Protein AF-0000000084350295 (afdb_homodimer)

Solvent-accessible surface area (backbone atoms only — not comparable to full-atom values): 7300 Å² total; per-residue (Å²): 134,73,82,87,55,66,46,69,49,84,90,58,50,71,69,54,22,51,52,44,55,33,50,71,47,66,93,43,23,60,60,43,45,35,49,48,52,11,51,48,52,35,51,36,33,76,68,66,76,39,50,68,68,57,50,48,52,50,50,52,61,44,68,99,127,80,74,85,55,58,48,70,50,82,88,57,53,63,29,56,23,44,32,44,56,28,50,70,48,65,94,43,22,64,59,32,43,52,48,45,50,53,52,51,54,50,51,35,34,76,69,65,78,37,50,68,68,57,51,54,55,52,51,55,62,68,77,96

Secondary structure (DSSP, 8-state):
-----GGG-TT--HHHHHHHHHHSSGGGHHHHHHHHHHHHHHHHHHTTSS-HHHHHHHHHHHH-/---S-GGG-TT--HHHHHHHHHHSSGGGHHHHHHHHHHHHHHHHHHTTSS-HHHHHHHHHHHH-

Structure (mmCIF, N/CA/C/O backbone):
data_AF-0000000084350295-model_v1
#
loop_
_entity.id
_entity.type
_entity.pdbx_description
1 polymer 'Uncharacterized protein'
#
loop_
_atom_site.group_PDB
_atom_site.id
_atom_site.type_symbol
_atom_site.label_atom_id
_atom_site.label_alt_id
_atom_site.label_comp_id
_atom_site.label_asym_id
_atom_site.label_entity_id
_atom_site.label_seq_id
_atom_site.pdbx_PDB_ins_code
_atom_site.Cartn_x
_atom_site.Cartn_y
_atom_site.Cartn_z
_atom_site.occupancy
_atom_site.B_iso_or_equiv
_atom_site.auth_seq_id
_atom_site.auth_comp_id
_atom_site.auth_asym_id
_atom_site.auth_atom_id
_atom_site.pdbx_PDB_model_num
ATOM 1 N N . MET A 1 1 ? -5.121 11.477 23.188 1 38.75 1 MET A N 1
ATOM 2 C CA . MET A 1 1 ? -6.371 10.914 23.703 1 38.75 1 MET A CA 1
ATOM 3 C C . MET A 1 1 ? -6.844 9.758 22.828 1 38.75 1 MET A C 1
ATOM 5 O O . MET A 1 1 ? -7.285 9.969 21.688 1 38.75 1 MET A O 1
ATOM 9 N N . PRO A 1 2 ? -6.305 8.594 22.562 1 44.16 2 PRO A N 1
ATOM 10 C CA . PRO A 1 2 ? -6.105 7.645 21.469 1 44.16 2 PRO A CA 1
ATOM 11 C C . PRO A 1 2 ? -7.398 6.953 21.031 1 44.16 2 PRO A C 1
ATOM 13 O O . PRO A 1 2 ? -8.141 6.445 21.891 1 44.16 2 PRO A O 1
ATOM 16 N N . THR A 1 3 ? -8.383 7.438 20.266 1 52.06 3 THR A N 1
ATOM 17 C CA . THR A 1 3 ? -9.594 6.66 20 1 52.06 3 THR A CA 1
ATOM 18 C C . THR A 1 3 ? -9.242 5.195 19.75 1 52.06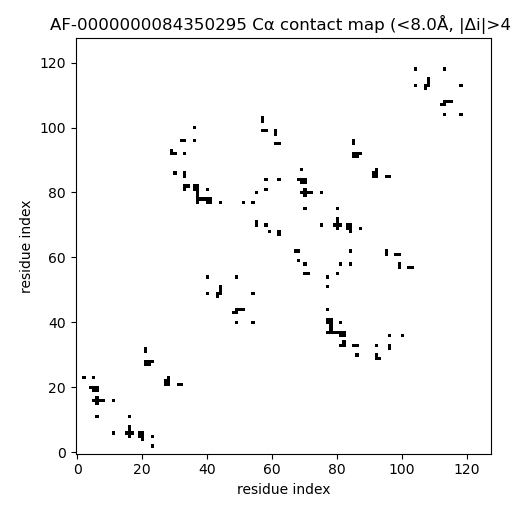 3 THR A C 1
ATOM 20 O O . THR A 1 3 ? -8.398 4.883 18.906 1 52.06 3 THR A O 1
ATOM 23 N N . GLN A 1 4 ? -9.008 4.176 20.781 1 62.28 4 GLN A N 1
ATOM 24 C CA . GLN A 1 4 ? -8.023 3.102 20.859 1 62.28 4 GLN A CA 1
ATOM 25 C C . GLN A 1 4 ? -8.375 1.964 19.906 1 62.28 4 GLN A C 1
ATOM 27 O O . GLN A 1 4 ? -8.023 0.808 20.156 1 62.28 4 GLN A O 1
ATOM 32 N N . ASN A 1 5 ? -8.961 1.823 18.891 1 81.94 5 ASN A N 1
ATOM 33 C CA . ASN A 1 5 ? -9.141 0.744 17.922 1 81.94 5 ASN A CA 1
ATOM 34 C C . ASN A 1 5 ? -10.484 0.855 17.203 1 81.94 5 ASN A C 1
ATOM 36 O O . ASN A 1 5 ? -11.328 -0.036 17.312 1 81.94 5 ASN A O 1
ATOM 40 N N . PRO A 1 6 ? -10.773 2.111 16.406 1 83.38 6 PRO A N 1
ATOM 41 C CA . PRO A 1 6 ? -12.039 2.281 15.703 1 83.38 6 PRO A CA 1
ATOM 42 C C . PRO A 1 6 ? -12.359 1.115 14.766 1 83.38 6 PRO A C 1
ATO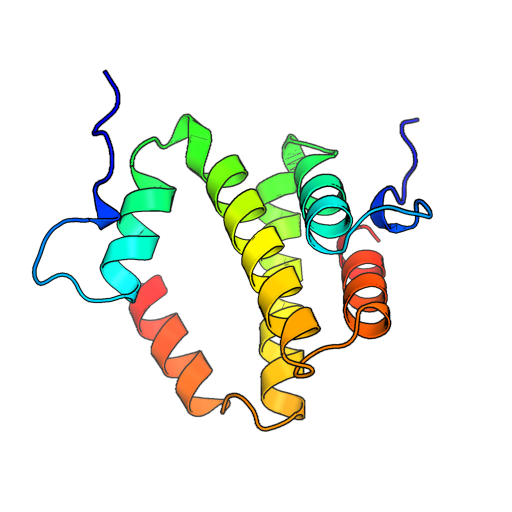M 44 O O . PRO A 1 6 ? -13.523 0.847 14.477 1 83.38 6 PRO A O 1
ATOM 47 N N . HIS A 1 7 ? -11.375 0.482 14.367 1 88.38 7 HIS A N 1
ATOM 48 C CA . HIS A 1 7 ? -11.539 -0.601 13.406 1 88.38 7 HIS A CA 1
ATOM 49 C C . HIS A 1 7 ? -12.125 -1.844 14.07 1 88.38 7 HIS A C 1
ATOM 51 O O . HIS A 1 7 ? -12.547 -2.777 13.383 1 88.38 7 HIS A O 1
ATOM 57 N N . ARG A 1 8 ? -12.242 -1.775 15.344 1 90.38 8 ARG A N 1
ATOM 58 C CA . ARG A 1 8 ? -12.766 -2.953 16.016 1 90.38 8 ARG A CA 1
ATOM 59 C C . ARG A 1 8 ? -14.258 -2.795 16.312 1 90.38 8 ARG A C 1
ATOM 61 O O . ARG A 1 8 ? -14.875 -3.678 16.922 1 90.38 8 ARG A O 1
ATOM 68 N N . THR A 1 9 ? -14.812 -1.708 15.836 1 84.94 9 THR A N 1
ATOM 69 C CA . THR A 1 9 ? -16.25 -1.516 16.016 1 84.94 9 THR A CA 1
ATOM 70 C C . THR A 1 9 ? -17.031 -2.582 15.266 1 84.94 9 THR A C 1
ATOM 72 O O . THR A 1 9 ? -16.8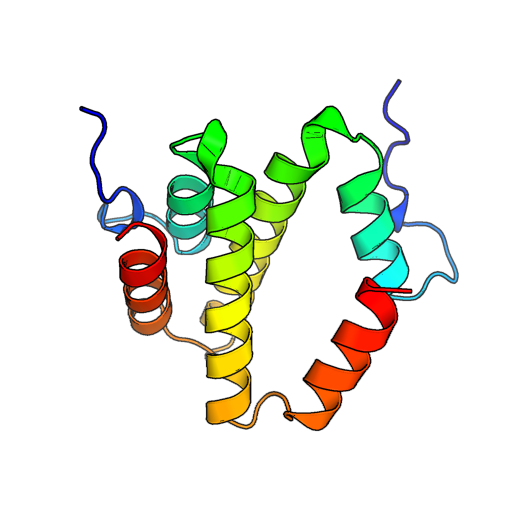28 -2.787 14.07 1 84.94 9 THR A O 1
ATOM 75 N N . ALA A 1 10 ? -17.984 -3.184 15.992 1 89.12 10 ALA A N 1
ATOM 76 C CA . ALA A 1 10 ? -18.812 -4.246 15.422 1 89.12 10 ALA A CA 1
ATOM 77 C C . ALA A 1 10 ? -19.719 -3.703 14.328 1 89.12 10 ALA A C 1
ATOM 79 O O . ALA A 1 10 ? -20.234 -2.594 14.438 1 89.12 10 ALA A O 1
ATOM 80 N N . GLY A 1 11 ? -19.891 -4.535 13.195 1 90.44 11 GLY A N 1
ATOM 81 C CA . GLY A 1 11 ? -20.844 -4.176 12.156 1 90.44 11 GLY A CA 1
ATOM 82 C C . GLY A 1 11 ? -20.219 -3.418 11.008 1 90.44 11 GLY A C 1
ATOM 83 O O . GLY A 1 11 ? -20.828 -3.268 9.945 1 90.44 11 GLY A O 1
ATOM 84 N N . LEU A 1 12 ? -19.078 -2.869 11.273 1 90.31 12 LEU A N 1
ATOM 85 C CA . LEU A 1 12 ? -18.406 -2.178 10.172 1 90.31 12 LEU A CA 1
ATOM 86 C C . LEU A 1 12 ? -17.891 -3.17 9.141 1 90.31 12 LEU A C 1
ATOM 88 O O . LEU A 1 12 ? -17.391 -4.242 9.5 1 90.31 12 LEU A O 1
ATOM 92 N N . CYS A 1 13 ? -18.031 -2.633 7.973 1 91.19 13 CYS A N 1
ATOM 93 C CA . CYS A 1 13 ? -17.438 -3.449 6.926 1 91.19 13 CYS A CA 1
ATOM 94 C C . CYS A 1 13 ? -15.922 -3.232 6.867 1 91.19 13 CYS A C 1
ATOM 96 O O . CYS A 1 13 ? -15.398 -2.328 7.52 1 91.19 13 CYS A O 1
ATOM 98 N N . THR A 1 14 ? -15.211 -4.094 6.121 1 92.69 14 THR A N 1
ATOM 99 C CA . THR A 1 14 ? -13.75 -4.07 6.066 1 92.69 14 THR A CA 1
ATOM 100 C C . THR A 1 14 ? -13.25 -2.715 5.578 1 92.69 14 THR A C 1
ATOM 102 O O . THR A 1 14 ? -12.352 -2.125 6.18 1 92.69 14 THR A O 1
ATOM 105 N N . SER A 1 15 ? -13.844 -2.225 4.574 1 92.75 15 SER A N 1
ATOM 106 C CA . SER A 1 15 ? -13.422 -0.935 4.043 1 92.75 15 SER A CA 1
ATOM 107 C C . SER A 1 15 ? -13.57 0.172 5.078 1 92.75 15 SER A C 1
ATOM 109 O O . SER A 1 15 ? -12.68 1.012 5.234 1 92.75 15 SER A O 1
ATOM 111 N N . SER A 1 16 ? -14.656 0.166 5.785 1 92.44 16 SER A N 1
ATOM 112 C CA . SER A 1 16 ? -14.891 1.165 6.824 1 92.44 16 SER A CA 1
ATOM 113 C C . SER A 1 16 ? -13.883 1.036 7.957 1 92.44 16 SER A C 1
ATOM 115 O O . SER A 1 16 ? -13.406 2.041 8.492 1 92.44 16 SER A O 1
ATOM 117 N N . LYS A 1 17 ? -13.578 -0.173 8.391 1 94 17 LYS A N 1
ATOM 118 C CA . LYS A 1 17 ? -12.586 -0.415 9.43 1 94 17 LYS A CA 1
ATOM 119 C C . LYS A 1 17 ? -11.227 0.15 9.031 1 94 17 LYS A C 1
ATOM 121 O O . LYS A 1 17 ? -10.586 0.852 9.82 1 94 17 LYS A O 1
ATOM 126 N N . VAL A 1 18 ? -10.789 -0.073 7.84 1 95.38 18 VAL A N 1
ATOM 127 C CA . VAL A 1 18 ? -9.508 0.404 7.344 1 95.38 18 VAL A CA 1
ATOM 128 C C . VAL A 1 18 ? -9.508 1.93 7.277 1 95.38 18 VAL A C 1
ATOM 130 O O . VAL A 1 18 ? -8.609 2.584 7.809 1 95.38 18 VAL A O 1
ATOM 133 N N . TYR A 1 19 ? -10.562 2.463 6.699 1 94.25 19 TYR A N 1
ATOM 134 C CA . TYR A 1 19 ? -10.68 3.908 6.539 1 94.25 19 TYR A CA 1
ATOM 135 C C . TYR A 1 19 ? -10.594 4.613 7.887 1 94.25 19 TYR A C 1
ATOM 137 O O . TYR A 1 19 ? -9.836 5.578 8.039 1 94.25 19 TYR A O 1
ATOM 145 N N . SER A 1 20 ? -11.328 4.137 8.781 1 93.75 20 SER A N 1
ATOM 146 C CA . SER A 1 20 ? -11.367 4.746 10.109 1 93.75 20 SER A CA 1
ATOM 147 C C . SER A 1 20 ? -10.008 4.676 10.789 1 93.75 20 SER A C 1
ATOM 149 O O . SER A 1 20 ? -9.562 5.652 11.398 1 93.75 20 SER A O 1
ATOM 151 N N . ALA A 1 21 ? -9.383 3.541 10.805 1 94.69 21 ALA A N 1
ATOM 152 C CA . ALA A 1 21 ? -8.07 3.371 11.422 1 94.69 21 ALA A CA 1
ATOM 153 C C . ALA A 1 21 ? -7.051 4.324 10.812 1 94.69 21 ALA A C 1
ATOM 155 O O . ALA A 1 21 ? -6.246 4.926 11.523 1 94.69 21 ALA A O 1
ATOM 156 N N . LEU A 1 22 ? -7.055 4.496 9.516 1 95.12 22 LEU A N 1
ATOM 157 C CA . LEU A 1 22 ? -6.047 5.281 8.812 1 95.12 22 LEU A CA 1
ATOM 158 C C . LEU A 1 22 ? -6.277 6.773 9.023 1 95.12 22 LEU A C 1
ATOM 160 O O . LEU A 1 22 ? -5.32 7.551 9.094 1 95.12 22 LEU A O 1
ATOM 164 N N . THR A 1 23 ? -7.527 7.156 9.227 1 93.81 23 THR A N 1
ATOM 165 C CA . THR A 1 23 ? -7.824 8.586 9.18 1 93.81 23 THR A CA 1
ATOM 166 C C . THR A 1 23 ? -8.133 9.125 10.57 1 93.81 23 THR A C 1
ATOM 168 O O . THR A 1 23 ? -8.32 10.328 10.75 1 93.81 23 THR A O 1
ATOM 171 N N . GLU A 1 24 ? -8.219 8.258 11.555 1 90.75 24 GLU A N 1
ATOM 172 C CA . GLU A 1 24 ? -8.609 8.641 12.906 1 90.75 24 GLU A CA 1
ATOM 173 C C . GLU A 1 24 ? -7.793 9.844 13.391 1 90.75 24 GLU A C 1
ATOM 175 O O . GLU A 1 24 ? -8.336 10.766 14 1 90.75 24 GLU A O 1
ATOM 180 N N . LEU A 1 25 ? -6.508 9.852 13.242 1 88.5 25 LEU A N 1
ATOM 181 C CA . LEU A 1 25 ? -5.598 10.945 13.562 1 88.5 25 LEU A CA 1
ATOM 182 C C . LEU A 1 25 ? -4.934 11.492 12.297 1 88.5 25 LEU A C 1
ATOM 184 O O . LEU A 1 25 ? -3.986 10.891 11.781 1 88.5 25 LEU A O 1
ATOM 188 N N . LYS A 1 26 ? -5.395 12.625 11.945 1 89 26 LYS A N 1
ATOM 189 C CA . LYS A 1 26 ? -5.047 13.172 10.641 1 89 26 LYS A CA 1
ATOM 190 C C . LYS A 1 26 ? -3.539 13.359 10.508 1 89 26 LYS A C 1
ATOM 192 O O . LYS A 1 26 ? -2.977 13.164 9.43 1 89 26 LYS A O 1
ATOM 197 N N . HIS A 1 27 ? -3.008 13.789 11.594 1 90.06 27 HIS A N 1
ATOM 198 C CA . HIS A 1 27 ? -1.574 14.055 11.523 1 90.06 27 HIS A CA 1
ATOM 199 C C . HIS A 1 27 ? -0.786 12.758 11.344 1 90.06 27 HIS A C 1
ATOM 201 O O . HIS A 1 27 ? 0.394 12.797 10.984 1 90.06 27 HIS A O 1
ATOM 207 N N . LEU A 1 28 ? -1.403 11.531 11.523 1 92.19 28 LEU A N 1
ATOM 208 C CA . LEU A 1 28 ? -0.737 10.242 11.391 1 92.19 28 LEU A CA 1
ATOM 209 C C . LEU A 1 28 ? -1.21 9.508 10.141 1 92.19 28 LEU A C 1
ATOM 211 O O . LEU A 1 28 ? -0.766 8.391 9.875 1 92.19 28 LEU A O 1
ATOM 215 N N . GLU A 1 29 ? -2.021 10.055 9.344 1 94.19 29 GLU A N 1
ATOM 216 C CA . GLU A 1 29 ? -2.66 9.383 8.211 1 94.19 29 GLU A CA 1
ATOM 217 C C . GLU A 1 29 ? -1.623 8.867 7.219 1 94.19 29 GLU A C 1
ATOM 219 O O . GLU A 1 29 ? -1.717 7.727 6.75 1 94.19 29 GLU A O 1
ATOM 224 N N . GLY A 1 30 ? -0.629 9.719 6.918 1 94.75 30 GLY A N 1
ATOM 225 C CA . GLY A 1 30 ? 0.423 9.297 6.008 1 94.75 30 GLY A CA 1
ATOM 226 C C . GLY A 1 30 ? 1.207 8.102 6.516 1 94.75 30 GLY A C 1
ATOM 227 O O . GLY A 1 30 ? 1.376 7.109 5.797 1 94.75 30 GLY A O 1
ATOM 228 N N . HIS A 1 31 ? 1.582 8.305 7.723 1 94.06 31 HIS A N 1
ATOM 229 C CA . HIS A 1 31 ? 2.334 7.227 8.359 1 94.06 31 HIS A CA 1
ATOM 230 C C . HIS A 1 31 ? 1.503 5.953 8.453 1 94.06 31 HIS A C 1
ATOM 232 O O . HIS A 1 31 ? 1.993 4.863 8.141 1 94.06 31 HIS A O 1
ATOM 238 N N . ARG A 1 32 ? 0.331 6.035 8.883 1 95.69 32 ARG A N 1
ATOM 239 C CA . ARG A 1 32 ? -0.549 4.879 9.039 1 95.69 32 ARG A CA 1
ATOM 240 C C . ARG A 1 32 ? -0.825 4.215 7.695 1 95.69 32 ARG A C 1
ATOM 242 O O . ARG A 1 32 ? -0.88 2.986 7.602 1 95.69 32 ARG A O 1
ATOM 249 N N . SER A 1 33 ? -1.007 4.992 6.633 1 97.31 33 SER A N 1
ATOM 250 C CA . SER A 1 33 ? -1.216 4.445 5.297 1 97.31 33 SER A CA 1
ATOM 251 C C . SER A 1 33 ? 0.021 3.701 4.805 1 97.31 33 SER A C 1
ATOM 253 O O . SER A 1 33 ? -0.083 2.586 4.293 1 97.31 33 SER A O 1
ATOM 255 N N . ALA A 1 34 ? 1.145 4.262 5.055 1 97.94 34 ALA A N 1
ATOM 256 C CA . ALA A 1 34 ? 2.383 3.607 4.641 1 97.94 34 ALA A CA 1
ATOM 257 C C . ALA A 1 34 ? 2.574 2.279 5.367 1 97.94 34 ALA A C 1
ATOM 259 O O . ALA A 1 34 ? 2.932 1.273 4.75 1 97.94 34 ALA A O 1
ATOM 260 N N . LYS A 1 35 ? 2.336 2.314 6.684 1 97.56 35 LYS A N 1
ATOM 261 C CA . LYS A 1 35 ? 2.482 1.088 7.461 1 97.56 35 LYS A CA 1
ATOM 262 C C . LYS A 1 35 ? 1.494 0.022 6.992 1 97.56 35 LYS A C 1
ATOM 264 O O . LYS A 1 35 ? 1.849 -1.152 6.879 1 97.56 35 LYS A O 1
ATOM 269 N N . PHE A 1 36 ? 0.275 0.4 6.688 1 98.5 36 PHE A N 1
ATOM 270 C CA . PHE A 1 36 ? -0.728 -0.549 6.223 1 98.5 36 PHE A CA 1
ATOM 271 C C . PHE A 1 36 ? -0.329 -1.139 4.875 1 98.5 36 PHE A C 1
ATOM 273 O O . PHE A 1 36 ? -0.414 -2.352 4.672 1 98.5 36 PHE A O 1
ATOM 280 N N . LEU A 1 37 ? 0.105 -0.294 3.984 1 98.62 37 LEU A N 1
ATOM 281 C CA . LEU A 1 37 ? 0.526 -0.763 2.668 1 98.62 37 LEU A CA 1
ATOM 282 C C . LEU A 1 37 ? 1.701 -1.728 2.785 1 98.62 37 LEU A C 1
ATOM 284 O O . LEU A 1 37 ? 1.771 -2.719 2.055 1 98.62 37 LEU A O 1
ATOM 288 N N . ALA A 1 38 ? 2.602 -1.46 3.67 1 98.69 38 ALA A N 1
ATOM 289 C CA . ALA A 1 38 ? 3.752 -2.334 3.891 1 98.69 38 ALA A CA 1
ATOM 290 C C . ALA A 1 38 ? 3.309 -3.711 4.375 1 98.69 38 ALA A C 1
ATOM 292 O O . ALA A 1 38 ? 3.77 -4.734 3.865 1 98.69 38 ALA A O 1
ATOM 293 N N . LEU A 1 39 ? 2.477 -3.748 5.32 1 98.62 39 LEU A N 1
ATOM 294 C CA . LEU A 1 39 ? 1.965 -5 5.871 1 98.62 39 LEU A CA 1
ATOM 295 C C . LEU A 1 39 ? 1.137 -5.75 4.832 1 98.62 39 LEU A C 1
ATOM 297 O O . LEU A 1 39 ? 1.19 -6.98 4.762 1 98.62 39 LEU A O 1
ATOM 301 N N . LEU A 1 40 ? 0.361 -5.012 3.99 1 98.44 40 LEU A N 1
ATOM 302 C CA . LEU A 1 40 ? -0.401 -5.641 2.916 1 98.44 40 LEU A CA 1
ATOM 303 C C . LEU A 1 40 ? 0.529 -6.301 1.902 1 98.44 40 LEU A C 1
ATOM 305 O O . LEU A 1 40 ? 0.32 -7.453 1.521 1 98.44 40 LEU A O 1
ATOM 309 N N . ALA A 1 41 ? 1.541 -5.617 1.51 1 98.75 41 ALA A N 1
ATOM 310 C CA . ALA A 1 41 ? 2.498 -6.188 0.565 1 98.75 41 ALA A CA 1
ATOM 311 C C . ALA A 1 41 ? 3.143 -7.449 1.134 1 98.75 41 ALA A C 1
ATOM 313 O O . ALA A 1 41 ? 3.242 -8.469 0.446 1 98.75 41 ALA A O 1
ATOM 314 N N . GLU A 1 42 ? 3.594 -7.414 2.395 1 98.69 42 GLU A N 1
ATOM 315 C CA . GLU A 1 42 ? 4.18 -8.594 3.031 1 98.69 42 GLU A CA 1
ATOM 316 C C . GLU A 1 42 ? 3.199 -9.758 3.029 1 98.69 42 GLU A C 1
ATOM 318 O O . GLU A 1 42 ? 3.592 -10.906 2.785 1 98.69 42 GLU A O 1
ATOM 323 N N . SER A 1 43 ? 1.971 -9.445 3.336 1 98.69 43 SER A N 1
ATOM 324 C CA . SER A 1 43 ? 0.957 -10.5 3.352 1 98.69 43 SER A CA 1
ATOM 325 C C . SER A 1 43 ? 0.805 -11.141 1.977 1 98.69 43 SER A C 1
ATOM 327 O O . SER A 1 43 ? 0.684 -12.359 1.866 1 98.69 43 SER A O 1
ATOM 329 N N . LEU A 1 44 ? 0.748 -10.398 0.935 1 98.44 44 LEU A N 1
ATOM 330 C CA . LEU A 1 44 ? 0.592 -10.914 -0.421 1 98.44 44 LEU A CA 1
ATOM 331 C C . LEU A 1 44 ? 1.807 -11.734 -0.833 1 98.44 44 LEU A C 1
ATOM 333 O O . LEU A 1 44 ? 1.666 -12.766 -1.498 1 98.44 44 LEU A O 1
ATOM 337 N N . VAL A 1 45 ? 2.957 -11.352 -0.39 1 98.56 45 VAL A N 1
ATOM 338 C CA . VAL A 1 45 ? 4.168 -12.117 -0.675 1 98.56 45 VAL A CA 1
ATOM 339 C C . VAL A 1 45 ? 4.117 -13.461 0.05 1 98.56 45 VAL A C 1
ATOM 341 O O . VAL A 1 45 ? 4.406 -14.5 -0.542 1 98.56 45 VAL A O 1
ATOM 344 N N . ARG A 1 46 ? 3.754 -13.43 1.263 1 98.31 46 ARG A N 1
ATOM 345 C CA . ARG A 1 46 ? 3.67 -14.648 2.059 1 98.31 46 ARG A CA 1
ATOM 346 C C . ARG A 1 46 ? 2.684 -15.641 1.448 1 98.31 46 ARG A C 1
ATOM 348 O O . ARG A 1 46 ? 2.898 -16.859 1.5 1 98.31 46 ARG A O 1
ATOM 355 N N . LYS A 1 47 ? 1.722 -15.133 0.809 1 98.06 47 LYS A N 1
ATOM 356 C CA . LYS A 1 47 ? 0.682 -15.977 0.231 1 98.06 47 LYS A CA 1
ATOM 357 C C . LYS A 1 47 ? 1.059 -16.422 -1.178 1 98.06 47 LYS A C 1
ATOM 359 O O . LYS A 1 47 ? 0.308 -17.172 -1.821 1 98.06 47 LYS A O 1
ATOM 364 N N . GLY A 1 48 ? 2.125 -15.945 -1.646 1 98 48 GLY A N 1
ATOM 365 C CA . GLY A 1 48 ? 2.598 -16.359 -2.961 1 98 48 GLY A CA 1
ATOM 366 C C . GLY A 1 48 ? 1.898 -15.633 -4.098 1 98 48 GLY A C 1
ATOM 367 O O . GLY A 1 48 ? 2.023 -16.016 -5.258 1 98 48 GLY A O 1
ATOM 368 N N . LEU A 1 49 ? 1.148 -14.602 -3.793 1 98.19 49 LEU A N 1
ATOM 369 C CA . LEU A 1 49 ? 0.39 -13.852 -4.789 1 98.19 49 LEU A CA 1
ATOM 370 C C . LEU A 1 49 ? 1.257 -12.781 -5.438 1 98.19 49 LEU A C 1
ATOM 372 O O . LEU A 1 49 ? 0.944 -12.297 -6.531 1 98.19 49 LEU A O 1
ATOM 376 N N . LEU A 1 50 ? 2.285 -12.328 -4.793 1 97.81 50 LEU A N 1
ATOM 377 C CA . LEU A 1 50 ? 3.332 -11.414 -5.227 1 97.81 50 LEU A CA 1
ATOM 378 C C . LEU A 1 50 ? 4.707 -11.914 -4.805 1 97.81 50 LEU A C 1
ATOM 380 O O . LEU A 1 50 ? 4.855 -12.508 -3.734 1 97.81 50 LEU A O 1
ATOM 384 N N . SER A 1 51 ? 5.68 -11.633 -5.602 1 97.44 51 SER A N 1
ATOM 385 C CA . SER A 1 51 ? 7.035 -11.977 -5.18 1 97.44 51 SER A CA 1
ATOM 386 C C . SER A 1 51 ? 7.754 -10.758 -4.602 1 97.44 51 SER A C 1
ATOM 388 O O . SER A 1 51 ? 7.387 -9.617 -4.895 1 97.44 51 SER A O 1
ATOM 390 N N . GLU A 1 52 ? 8.695 -11.055 -3.758 1 96.75 52 GLU A N 1
ATOM 391 C CA . GLU A 1 52 ? 9.508 -9.961 -3.238 1 96.75 52 GLU A CA 1
ATOM 392 C C . GLU A 1 52 ? 10.172 -9.18 -4.367 1 96.75 52 GLU A C 1
ATOM 394 O O . GLU A 1 52 ? 10.297 -7.953 -4.297 1 96.75 52 GLU A O 1
ATOM 399 N N . GLN A 1 53 ? 10.633 -9.93 -5.43 1 96.5 53 GLN A N 1
ATOM 400 C CA . GLN A 1 53 ? 11.273 -9.266 -6.566 1 96.5 5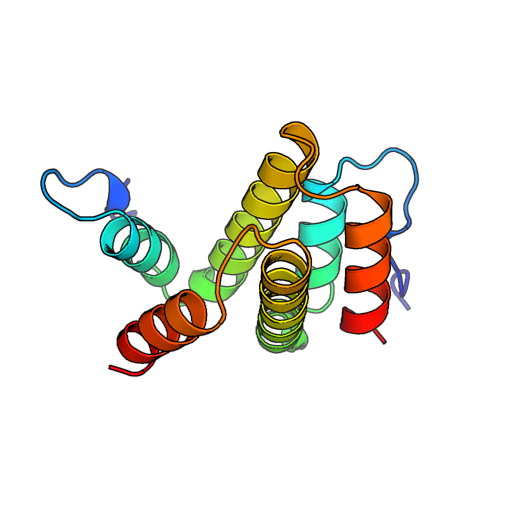3 GLN A CA 1
ATOM 401 C C . GLN A 1 53 ? 10.312 -8.297 -7.246 1 96.5 53 GLN A C 1
ATOM 403 O O . GLN A 1 53 ? 10.711 -7.199 -7.648 1 96.5 53 GLN A O 1
ATOM 408 N N . GLU A 1 54 ? 9.086 -8.656 -7.41 1 97.94 54 GLU A N 1
ATOM 409 C CA . GLU A 1 54 ? 8.078 -7.762 -7.973 1 97.94 54 GLU A CA 1
ATOM 410 C C . GLU A 1 54 ? 7.898 -6.516 -7.109 1 97.94 54 GLU A C 1
ATOM 412 O O . GLU A 1 54 ? 7.812 -5.402 -7.629 1 97.94 54 GLU A O 1
ATOM 417 N N . VAL A 1 55 ? 7.902 -6.68 -5.812 1 98.25 55 VAL A N 1
ATOM 418 C CA . VAL A 1 55 ? 7.758 -5.562 -4.887 1 98.25 55 VAL A CA 1
ATOM 419 C C . VAL A 1 55 ? 8.953 -4.617 -5.023 1 98.25 55 VAL A C 1
ATOM 421 O O . VAL A 1 55 ? 8.773 -3.402 -5.137 1 98.25 55 VAL A O 1
ATOM 424 N N . VAL A 1 56 ? 10.133 -5.141 -5.02 1 97.19 56 VAL A N 1
ATOM 425 C CA . VAL A 1 56 ? 11.344 -4.328 -5.125 1 97.19 56 VAL A CA 1
ATOM 426 C C . VAL A 1 56 ? 11.344 -3.576 -6.457 1 97.19 56 VAL A C 1
ATOM 428 O O . VAL A 1 56 ? 11.742 -2.41 -6.516 1 97.19 56 VAL A O 1
ATOM 431 N N . HIS A 1 57 ? 10.852 -4.227 -7.477 1 96.94 57 HIS A N 1
ATOM 432 C CA . HIS A 1 57 ? 10.758 -3.559 -8.766 1 96.94 57 HIS A CA 1
ATOM 433 C C . HIS A 1 57 ? 9.766 -2.398 -8.719 1 96.94 57 HIS A C 1
ATOM 435 O O . HIS A 1 57 ? 10.031 -1.329 -9.273 1 96.94 57 HIS A O 1
ATOM 441 N N . MET A 1 58 ? 8.648 -2.598 -8.086 1 97.94 58 MET A N 1
ATOM 442 C CA . MET A 1 58 ? 7.688 -1.515 -7.895 1 97.94 58 MET A CA 1
ATOM 443 C C . MET A 1 58 ? 8.312 -0.363 -7.113 1 97.94 58 MET A C 1
ATOM 445 O O . MET A 1 58 ? 8.164 0.801 -7.492 1 97.94 58 MET A O 1
ATOM 449 N N . LEU A 1 59 ? 9 -0.672 -6.07 1 97.56 59 LEU A N 1
ATOM 450 C CA . LEU A 1 59 ? 9.602 0.351 -5.223 1 97.56 59 LEU A CA 1
ATOM 451 C C . LEU A 1 59 ? 10.664 1.129 -5.992 1 97.56 59 LEU A C 1
ATOM 453 O O . LEU A 1 59 ? 10.836 2.332 -5.777 1 97.56 59 LEU A O 1
ATOM 457 N N . ASP A 1 60 ? 11.391 0.521 -6.875 1 96.62 60 ASP A N 1
ATOM 458 C CA . ASP A 1 60 ? 12.328 1.223 -7.746 1 96.62 60 ASP A CA 1
ATOM 459 C C . ASP A 1 60 ? 11.617 2.305 -8.562 1 96.62 60 ASP A C 1
ATOM 461 O O . ASP A 1 60 ? 12.164 3.387 -8.773 1 96.62 60 ASP A O 1
ATOM 465 N N . GLN A 1 61 ? 10.461 1.996 -9 1 96 61 GLN A N 1
ATOM 466 C CA . GLN A 1 61 ? 9.688 2.939 -9.797 1 96 61 GLN A CA 1
ATOM 467 C C . GLN A 1 61 ? 9.117 4.059 -8.938 1 96 61 GLN A C 1
ATOM 469 O O . GLN A 1 61 ? 8.977 5.195 -9.391 1 96 61 GLN A O 1
ATOM 474 N N . VAL A 1 62 ? 8.789 3.789 -7.742 1 96.12 62 VAL A N 1
ATOM 475 C CA . VAL A 1 62 ? 8.203 4.734 -6.797 1 96.12 62 VAL A CA 1
ATOM 476 C C . VAL A 1 62 ? 9.227 5.801 -6.43 1 96.12 62 VAL A C 1
ATOM 478 O O . VAL A 1 62 ? 8.906 6.992 -6.375 1 96.12 62 VAL A O 1
ATOM 481 N N . VAL A 1 63 ? 10.461 5.43 -6.141 1 92.88 63 VAL A N 1
ATOM 482 C CA . VAL A 1 63 ? 11.484 6.348 -5.652 1 92.88 63 VAL A CA 1
ATOM 483 C C . VAL A 1 63 ? 12.188 7.012 -6.832 1 92.88 63 VAL A C 1
ATOM 485 O O . VAL A 1 63 ? 12.93 7.98 -6.656 1 92.88 63 VAL A O 1
ATOM 488 N N . ASP A 1 64 ? 12.016 6.578 -8.047 1 82.44 64 ASP A N 1
ATOM 489 C CA . ASP A 1 64 ? 12.664 7.184 -9.203 1 82.44 64 ASP A CA 1
ATOM 490 C C . ASP A 1 64 ? 12.156 8.609 -9.438 1 82.44 64 ASP A C 1
ATOM 492 O O . ASP A 1 64 ? 10.984 8.906 -9.18 1 82.44 64 ASP A O 1
ATOM 496 N N . MET B 1 1 ? 23.719 12.172 0.84 1 37.97 1 MET B N 1
ATOM 497 C CA . MET B 1 1 ? 22.281 12.305 0.92 1 37.97 1 MET B CA 1
ATOM 498 C C . MET B 1 1 ? 21.625 10.977 1.294 1 37.97 1 MET B C 1
ATOM 500 O O . MET B 1 1 ? 22.141 9.914 0.965 1 37.97 1 MET B O 1
ATOM 504 N N . PRO B 1 2 ? 20.75 10.625 2.242 1 45.72 2 PRO B N 1
ATOM 505 C CA . PRO B 1 2 ? 20.312 9.32 2.732 1 45.72 2 PRO B CA 1
ATOM 506 C C . PRO B 1 2 ? 20 8.336 1.604 1 45.72 2 PRO B C 1
ATOM 508 O O . PRO B 1 2 ? 19.75 8.75 0.471 1 45.72 2 PRO B O 1
ATOM 511 N N . THR B 1 3 ? 20.297 7.023 1.664 1 55.19 3 THR B N 1
ATOM 512 C CA . THR B 1 3 ? 20.469 6.086 0.557 1 55.19 3 THR B CA 1
ATOM 513 C C . THR B 1 3 ? 19.203 6.027 -0.292 1 55.19 3 THR B C 1
ATOM 515 O O . THR B 1 3 ? 18.094 6.164 0.23 1 55.19 3 THR B O 1
ATOM 518 N N . GLN B 1 4 ? 19.219 6.605 -1.525 1 65.31 4 GLN B N 1
ATOM 519 C CA . GLN B 1 4 ? 18.203 6.754 -2.562 1 65.31 4 GLN B CA 1
ATOM 520 C C . GLN B 1 4 ? 17.438 5.449 -2.773 1 65.31 4 GLN B C 1
ATOM 522 O O . GLN B 1 4 ? 16.359 5.441 -3.387 1 65.31 4 GLN B O 1
ATOM 527 N N . ASN B 1 5 ? 17.891 4.418 -2.127 1 82.44 5 ASN B N 1
ATOM 528 C CA . ASN B 1 5 ? 17.156 3.182 -2.391 1 82.44 5 ASN B CA 1
ATOM 529 C C . ASN B 1 5 ? 17.125 2.281 -1.158 1 82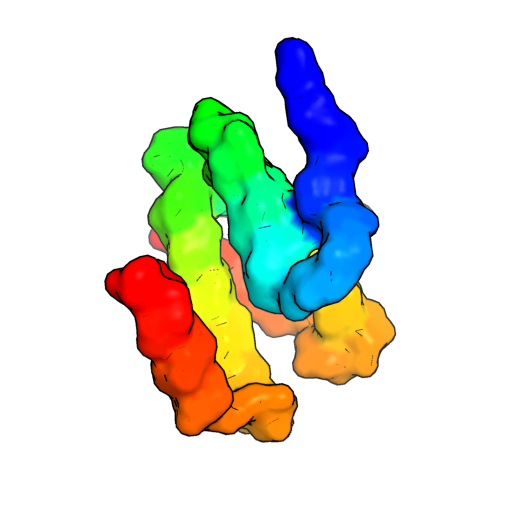.44 5 ASN B C 1
ATOM 531 O O . ASN B 1 5 ? 17.656 1.174 -1.175 1 82.44 5 ASN B O 1
ATOM 535 N N . PRO B 1 6 ? 16.484 2.693 -0.044 1 85.5 6 PRO B N 1
ATOM 536 C CA . PRO B 1 6 ? 16.453 1.901 1.188 1 85.5 6 PRO B CA 1
ATOM 537 C C . PRO B 1 6 ? 15.852 0.512 0.972 1 85.5 6 PRO B C 1
ATOM 539 O O . PRO B 1 6 ? 16.156 -0.417 1.726 1 85.5 6 PRO B O 1
ATOM 542 N N . HIS B 1 7 ? 15.023 0.322 0.073 1 89.94 7 HIS B N 1
ATOM 543 C CA . HIS B 1 7 ? 14.328 -0.935 -0.161 1 89.94 7 HIS B CA 1
ATOM 544 C C . HIS B 1 7 ? 15.258 -1.986 -0.748 1 89.94 7 HIS B C 1
ATOM 546 O O . HIS B 1 7 ? 14.922 -3.172 -0.792 1 89.94 7 HIS B O 1
ATOM 552 N N . ARG B 1 8 ? 16.406 -1.572 -1.084 1 89.06 8 ARG B N 1
ATOM 553 C CA . ARG B 1 8 ? 17.328 -2.547 -1.65 1 89.06 8 ARG B CA 1
ATOM 554 C C . ARG B 1 8 ? 18.281 -3.082 -0.584 1 89.06 8 ARG B C 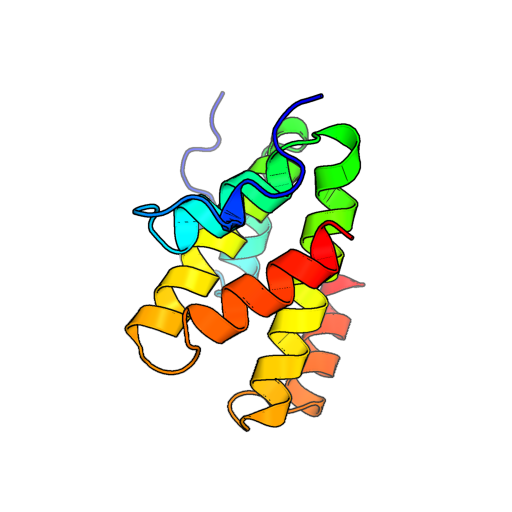1
ATOM 556 O O . ARG B 1 8 ? 19.141 -3.92 -0.874 1 89.06 8 ARG B O 1
ATOM 563 N N . THR B 1 9 ? 18.094 -2.617 0.62 1 86.31 9 THR B N 1
ATOM 564 C CA . THR B 1 9 ? 18.938 -3.113 1.699 1 86.31 9 THR B CA 1
ATOM 565 C C . THR B 1 9 ? 18.688 -4.602 1.935 1 86.31 9 THR B C 1
ATOM 567 O O . THR B 1 9 ? 17.547 -5.023 2.148 1 86.31 9 THR B O 1
ATOM 570 N N . ALA B 1 10 ? 19.812 -5.43 1.96 1 86.75 10 ALA B N 1
ATOM 571 C CA . ALA B 1 10 ? 19.734 -6.875 2.158 1 86.75 10 ALA B CA 1
ATOM 572 C C . ALA B 1 10 ? 19.266 -7.211 3.568 1 86.75 10 ALA B C 1
ATOM 574 O O . ALA B 1 10 ? 19.625 -6.531 4.531 1 86.75 10 ALA B O 1
ATOM 575 N N . GLY B 1 11 ? 18.469 -8.266 3.602 1 89.62 11 GLY B N 1
ATOM 576 C CA . GLY B 1 11 ? 18.094 -8.766 4.914 1 89.62 11 GLY B CA 1
ATOM 577 C C . GLY B 1 11 ? 16.781 -8.164 5.422 1 89.62 11 GLY B C 1
ATOM 578 O O . GLY B 1 11 ? 16.203 -8.656 6.391 1 89.62 11 GLY B O 1
ATOM 579 N N . LEU B 1 12 ? 16.484 -7.074 4.906 1 91.69 12 LEU B N 1
ATOM 580 C CA . LEU B 1 12 ? 15.203 -6.496 5.312 1 91.69 12 LEU B CA 1
ATOM 581 C C . LEU B 1 12 ? 14.039 -7.336 4.805 1 91.69 12 LEU B C 1
ATOM 583 O O . LEU B 1 12 ? 14.078 -7.844 3.684 1 91.69 12 LEU B O 1
ATOM 587 N N . CYS B 1 13 ? 13.062 -7.398 5.75 1 95.19 13 CYS B N 1
ATOM 588 C CA . CYS B 1 13 ? 11.852 -8.062 5.289 1 95.19 13 CYS B CA 1
ATOM 589 C C . CYS B 1 13 ? 11.07 -7.176 4.332 1 95.19 13 CYS B C 1
ATOM 591 O O . CYS B 1 13 ? 11.367 -5.988 4.199 1 95.19 13 CYS B O 1
ATOM 593 N N . THR B 1 14 ? 10.078 -7.727 3.6 1 97.06 14 THR B N 1
ATOM 594 C CA . THR B 1 14 ? 9.305 -7.008 2.59 1 97.06 14 THR B CA 1
ATOM 595 C C . THR B 1 14 ? 8.609 -5.797 3.201 1 97.06 14 THR B C 1
ATOM 597 O O . THR B 1 14 ? 8.664 -4.695 2.648 1 97.06 14 THR B O 1
ATOM 600 N N . SER B 1 15 ? 7.98 -5.941 4.305 1 98.19 15 SER B N 1
ATOM 601 C CA . SER B 1 15 ? 7.27 -4.828 4.922 1 98.19 15 SER B CA 1
ATOM 602 C C . SER B 1 15 ? 8.227 -3.691 5.273 1 98.19 15 SER B C 1
ATOM 604 O O . SER B 1 15 ? 7.906 -2.52 5.062 1 98.19 15 SER B O 1
ATOM 606 N N . SER B 1 16 ? 9.359 -4.023 5.812 1 97.12 16 SER B N 1
ATOM 607 C CA . SER B 1 16 ? 10.344 -2.994 6.141 1 97.12 16 SER B CA 1
ATOM 608 C C . SER B 1 16 ? 10.812 -2.256 4.891 1 97.12 16 SER B C 1
ATOM 610 O O . SER B 1 16 ? 10.977 -1.033 4.91 1 97.12 16 SER B O 1
ATOM 612 N N . LYS B 1 17 ? 11.109 -2.973 3.834 1 96.75 17 LYS B N 1
ATOM 613 C CA . LYS B 1 17 ? 11.531 -2.361 2.576 1 96.75 17 LYS B CA 1
ATOM 614 C C . LYS B 1 17 ? 10.484 -1.371 2.072 1 96.75 17 LYS B C 1
ATOM 616 O O . LYS B 1 17 ? 10.812 -0.24 1.714 1 96.75 17 LYS B O 1
ATOM 621 N N . VAL B 1 18 ? 9.227 -1.753 2.148 1 98.19 18 VAL B N 1
ATOM 622 C CA . VAL B 1 18 ? 8.141 -0.904 1.66 1 98.19 18 VAL B CA 1
ATOM 623 C C . VAL B 1 18 ? 7.984 0.31 2.572 1 98.19 18 VAL B C 1
ATOM 625 O O . VAL B 1 18 ? 7.988 1.451 2.104 1 98.19 18 VAL B O 1
ATOM 628 N N . TYR B 1 19 ? 7.898 0.097 3.811 1 97.56 19 TYR B N 1
ATOM 629 C CA . TYR B 1 19 ? 7.707 1.174 4.777 1 97.56 19 TYR B CA 1
ATOM 630 C C . TYR B 1 19 ? 8.812 2.219 4.656 1 97.56 19 TYR B C 1
ATOM 632 O O . TYR B 1 19 ? 8.531 3.418 4.602 1 97.56 19 TYR B O 1
ATOM 640 N N . SER B 1 20 ? 9.977 1.763 4.613 1 96.12 20 SER B N 1
ATOM 641 C CA . SER B 1 20 ? 11.125 2.666 4.539 1 96.12 20 SER B CA 1
ATOM 642 C C . SER B 1 20 ? 11.102 3.469 3.242 1 96.12 20 SER B C 1
ATOM 644 O O . SER B 1 20 ? 11.359 4.676 3.252 1 96.12 20 SER B O 1
ATOM 646 N N . ALA B 1 21 ? 10.844 2.84 2.143 1 96.5 21 ALA B N 1
ATOM 647 C CA . ALA B 1 21 ? 10.812 3.529 0.856 1 96.5 21 ALA B CA 1
ATOM 648 C C . ALA B 1 21 ? 9.727 4.602 0.836 1 96.5 21 ALA B C 1
ATOM 650 O O . ALA B 1 21 ? 9.93 5.688 0.287 1 96.5 21 ALA B O 1
ATOM 651 N N . LEU B 1 22 ? 8.625 4.363 1.447 1 97.06 22 LEU B N 1
ATOM 652 C CA . LEU B 1 22 ? 7.496 5.285 1.395 1 97.06 22 LEU B CA 1
ATOM 653 C C . LEU B 1 22 ? 7.707 6.457 2.346 1 97.06 22 LEU B C 1
ATOM 655 O O . LEU B 1 22 ? 7.246 7.57 2.074 1 97.06 22 LEU B O 1
ATOM 659 N N . THR B 1 23 ? 8.445 6.219 3.461 1 95.44 23 THR B N 1
ATOM 660 C CA . THR B 1 23 ? 8.469 7.227 4.516 1 95.44 23 THR B CA 1
ATOM 661 C C . THR B 1 23 ? 9.82 7.922 4.57 1 95.44 23 THR B C 1
ATOM 663 O O . THR B 1 23 ? 10.008 8.875 5.332 1 95.44 23 THR B O 1
ATOM 666 N N . GLU B 1 24 ? 10.773 7.449 3.76 1 91.69 24 GLU B N 1
ATOM 667 C CA . GLU B 1 24 ? 12.133 7.984 3.816 1 91.69 24 GLU B CA 1
ATOM 668 C C . GLU B 1 24 ? 12.125 9.508 3.693 1 91.69 24 GLU B C 1
ATOM 670 O O . GLU B 1 24 ? 12.844 10.195 4.426 1 91.69 24 GLU B O 1
ATOM 675 N N . LEU B 1 25 ? 11.406 10.078 2.775 1 89.31 25 LEU B N 1
ATOM 676 C CA . LEU B 1 25 ? 11.211 11.516 2.598 1 89.31 25 LEU B CA 1
ATOM 677 C C . LEU B 1 25 ? 9.773 11.914 2.91 1 89.31 25 LEU B C 1
ATOM 679 O O . LEU B 1 25 ? 8.891 11.766 2.064 1 89.31 25 LEU B O 1
ATOM 683 N N . LYS B 1 26 ? 9.664 12.43 4.094 1 89.31 26 LYS B N 1
ATOM 684 C CA . LYS B 1 26 ? 8.336 12.656 4.66 1 89.31 26 LYS B CA 1
ATOM 685 C C . LYS B 1 26 ? 7.492 13.531 3.74 1 89.31 26 LYS B C 1
ATOM 687 O O . LYS B 1 26 ? 6.281 13.328 3.627 1 89.31 26 LYS B O 1
ATOM 692 N N . HIS B 1 27 ? 8.156 14.523 3.195 1 90.5 27 HIS B N 1
ATOM 693 C CA . HIS B 1 27 ? 7.398 15.43 2.338 1 90.5 27 HIS B CA 1
ATOM 694 C C . HIS B 1 27 ? 6.914 14.727 1.078 1 90.5 27 HIS B C 1
ATOM 696 O O . HIS B 1 27 ? 6.039 15.234 0.373 1 90.5 27 HIS B O 1
ATOM 702 N N . LEU B 1 28 ? 7.375 13.492 0.717 1 93.69 28 LEU B N 1
ATOM 703 C CA . LEU B 1 28 ? 6.98 12.734 -0.467 1 93.69 28 LEU B CA 1
ATOM 704 C C . LEU B 1 28 ? 6.145 11.523 -0.081 1 93.69 28 LEU B C 1
ATOM 706 O O . LEU B 1 28 ? 5.738 10.742 -0.946 1 93.69 28 LEU B O 1
ATOM 710 N N . GLU B 1 29 ? 5.812 11.32 1.114 1 94.81 29 GLU B N 1
ATOM 711 C CA . GLU B 1 29 ? 5.152 10.125 1.625 1 94.81 29 GLU B CA 1
ATOM 712 C C . GLU B 1 29 ? 3.805 9.898 0.945 1 94.81 29 GLU B C 1
ATOM 714 O O . GLU B 1 29 ? 3.48 8.781 0.546 1 94.81 29 GLU B O 1
ATOM 719 N N . GLY B 1 30 ? 3.014 10.992 0.797 1 94.5 30 GLY B N 1
ATOM 720 C CA . GLY B 1 30 ? 1.719 10.891 0.142 1 94.5 30 GLY B CA 1
ATOM 721 C C . GLY B 1 30 ? 1.818 10.453 -1.308 1 94.5 30 GLY B C 1
ATOM 722 O O . GLY B 1 30 ? 1.101 9.547 -1.74 1 94.5 30 GLY B O 1
ATOM 723 N N . HIS B 1 31 ? 2.734 11.109 -1.937 1 95.06 31 HIS B N 1
ATOM 724 C CA . HIS B 1 31 ? 2.928 10.797 -3.348 1 95.06 31 HIS B CA 1
ATOM 725 C C . HIS B 1 31 ? 3.473 9.383 -3.531 1 95.06 31 HIS B C 1
ATOM 727 O O . HIS B 1 31 ? 2.98 8.625 -4.375 1 95.06 31 HIS B O 1
ATOM 733 N N . ARG B 1 32 ? 4.469 8.977 -2.844 1 96.56 32 ARG B N 1
ATOM 734 C CA . ARG B 1 32 ? 5.07 7.652 -2.938 1 96.56 32 ARG B CA 1
ATOM 735 C C . ARG B 1 32 ? 4.059 6.562 -2.592 1 96.56 32 ARG B C 1
ATOM 737 O O . ARG B 1 32 ? 4.02 5.516 -3.238 1 96.56 32 ARG B O 1
ATOM 744 N N . SER B 1 33 ? 3.225 6.812 -1.553 1 97.81 33 SER B N 1
ATOM 745 C CA . SER B 1 33 ? 2.186 5.852 -1.196 1 97.81 33 SER B CA 1
ATOM 746 C C . SER B 1 33 ? 1.176 5.684 -2.328 1 97.81 33 SER B C 1
ATOM 748 O O . SER B 1 33 ? 0.782 4.562 -2.654 1 97.81 33 SER B O 1
ATOM 750 N N . ALA B 1 34 ? 0.766 6.793 -2.957 1 97.31 34 ALA B N 1
ATOM 751 C CA . ALA B 1 34 ? -0.2 6.719 -4.051 1 97.31 34 ALA B CA 1
ATOM 752 C C . ALA B 1 34 ? 0.382 5.977 -5.25 1 97.31 34 ALA B C 1
ATOM 754 O O . ALA B 1 34 ? -0.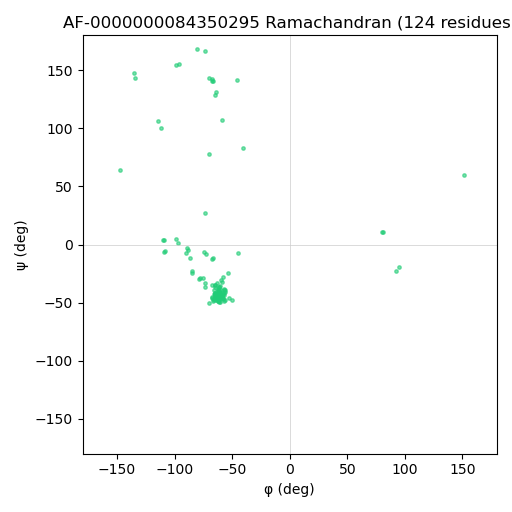287 5.133 -5.848 1 97.31 34 ALA B O 1
ATOM 755 N N . LYS B 1 35 ? 1.589 6.273 -5.57 1 97.94 35 LYS B N 1
ATOM 756 C CA . LYS B 1 35 ? 2.23 5.613 -6.703 1 97.94 35 LYS B CA 1
ATOM 757 C C . LYS B 1 35 ? 2.402 4.117 -6.445 1 97.94 35 LYS B C 1
ATOM 759 O O . LYS B 1 35 ? 2.148 3.297 -7.328 1 97.94 35 LYS B O 1
ATOM 764 N N . PHE B 1 36 ? 2.805 3.732 -5.203 1 98.69 36 PHE B N 1
ATOM 765 C CA . PHE B 1 36 ? 2.951 2.328 -4.84 1 98.69 36 PHE B CA 1
ATOM 766 C C . PHE B 1 36 ? 1.616 1.602 -4.934 1 98.69 36 PHE B C 1
ATOM 768 O O . PHE B 1 36 ? 1.542 0.499 -5.48 1 98.69 36 PHE B O 1
ATOM 775 N N . LEU B 1 37 ? 0.638 2.234 -4.434 1 98.56 37 LEU B N 1
ATOM 776 C CA . LEU B 1 37 ? -0.695 1.643 -4.477 1 98.56 37 LEU B CA 1
ATOM 777 C C . LEU B 1 37 ? -1.147 1.434 -5.918 1 98.56 37 LEU B C 1
ATOM 779 O O . LEU B 1 37 ? -1.735 0.401 -6.246 1 98.56 37 LEU B O 1
ATOM 783 N N . ALA B 1 38 ? -0.895 2.346 -6.738 1 98.69 38 ALA B N 1
ATOM 784 C CA . ALA B 1 38 ? -1.277 2.25 -8.148 1 98.69 38 ALA B CA 1
ATOM 785 C C . ALA B 1 38 ? -0.576 1.076 -8.828 1 98.69 38 ALA B C 1
ATOM 787 O O . ALA B 1 38 ? -1.211 0.293 -9.539 1 98.69 38 ALA B O 1
ATOM 788 N N . LEU B 1 39 ? 0.673 0.949 -8.648 1 98.75 39 LEU B N 1
ATOM 789 C CA . LEU B 1 39 ? 1.443 -0.14 -9.242 1 98.75 39 LEU B CA 1
ATOM 790 C C . LEU B 1 39 ? 1.014 -1.484 -8.664 1 98.75 39 LEU B C 1
ATOM 792 O O . LEU B 1 39 ? 0.929 -2.479 -9.391 1 98.75 39 LEU B O 1
ATOM 796 N N . LEU B 1 40 ? 0.736 -1.523 -7.336 1 98.69 40 LEU B N 1
ATOM 797 C CA . LEU B 1 40 ? 0.242 -2.74 -6.699 1 98.69 40 LEU B CA 1
ATOM 798 C C . LEU B 1 40 ? -1.085 -3.174 -7.312 1 98.69 40 LEU B C 1
ATOM 800 O O . LEU B 1 40 ? -1.255 -4.34 -7.676 1 98.69 40 LEU B O 1
ATOM 804 N N . ALA B 1 41 ? -2.018 -2.273 -7.438 1 98.62 41 ALA B N 1
ATOM 805 C CA . ALA B 1 41 ? -3.316 -2.59 -8.031 1 98.62 41 ALA B CA 1
ATOM 806 C C . ALA B 1 41 ? -3.156 -3.117 -9.453 1 98.62 41 ALA B C 1
ATOM 808 O O . ALA B 1 41 ? -3.773 -4.117 -9.82 1 98.62 41 ALA B O 1
ATOM 809 N N . GLU B 1 42 ? -2.346 -2.527 -10.25 1 98.62 42 GLU B N 1
ATOM 810 C CA . GLU B 1 42 ? -2.09 -2.975 -11.609 1 98.62 42 GLU B CA 1
ATOM 811 C C . GLU B 1 42 ? -1.536 -4.398 -11.633 1 98.62 42 GLU B C 1
ATOM 813 O O . GLU B 1 42 ? -1.949 -5.219 -12.453 1 98.62 42 GLU B O 1
ATOM 818 N N . SER B 1 43 ? -0.597 -4.59 -10.75 1 98.5 43 SER B N 1
ATOM 819 C CA . SER B 1 43 ? -0.011 -5.922 -10.68 1 98.5 43 SER B CA 1
ATOM 820 C C . SER B 1 43 ? -1.07 -6.977 -10.367 1 98.5 43 SER B C 1
ATOM 822 O O . SER B 1 43 ? -1.079 -8.055 -10.961 1 98.5 43 SER B O 1
ATOM 824 N N . LEU B 1 44 ? -1.896 -6.703 -9.484 1 98.31 44 LEU B N 1
ATOM 825 C CA . LEU B 1 44 ? -2.924 -7.66 -9.086 1 98.31 44 LEU B CA 1
ATOM 826 C C . LEU B 1 44 ? -3.93 -7.875 -10.219 1 98.31 44 LEU B C 1
ATOM 828 O O . LEU B 1 44 ? -4.418 -8.984 -10.414 1 98.31 44 LEU B O 1
ATOM 832 N N . VAL B 1 45 ? -4.207 -6.902 -10.93 1 98.75 45 VAL B N 1
ATOM 833 C CA . VAL B 1 45 ? -5.102 -7.027 -12.078 1 98.75 45 VAL B CA 1
ATOM 834 C C . VAL B 1 45 ? -4.449 -7.902 -13.148 1 98.75 45 VAL B C 1
ATOM 836 O O . VAL B 1 45 ? -5.082 -8.812 -13.68 1 98.75 45 VAL B O 1
ATOM 839 N N . ARG B 1 46 ? -3.24 -7.656 -13.453 1 98.25 46 ARG B N 1
ATOM 840 C CA . ARG B 1 46 ? -2.512 -8.414 -14.461 1 98.25 46 ARG B CA 1
ATOM 841 C C . ARG B 1 46 ? -2.463 -9.898 -14.102 1 98.25 46 ARG B C 1
ATOM 843 O O . ARG B 1 46 ? -2.527 -10.758 -14.984 1 98.25 46 ARG B O 1
ATOM 850 N N . LYS B 1 47 ? -2.434 -10.156 -12.875 1 97.81 47 LYS B N 1
ATOM 851 C CA . LYS B 1 47 ? -2.307 -11.531 -12.406 1 97.81 47 LYS B CA 1
ATOM 852 C C . LYS B 1 47 ? -3.676 -12.188 -12.242 1 97.81 47 LYS B C 1
ATOM 854 O O . LYS B 1 47 ? -3.771 -13.344 -11.828 1 97.81 47 LYS B O 1
ATOM 859 N N . GLY B 1 48 ? -4.652 -11.453 -12.461 1 98.06 48 GLY B N 1
ATOM 860 C CA . GLY B 1 48 ? -6 -11.992 -12.398 1 98.06 48 GLY B CA 1
ATOM 861 C C . GLY B 1 48 ? -6.531 -12.109 -10.984 1 98.06 48 GLY B C 1
ATOM 862 O O . GLY B 1 48 ? -7.535 -12.781 -10.742 1 98.06 48 GLY B O 1
ATOM 863 N N . LEU B 1 49 ? -5.883 -11.555 -10.062 1 98.06 49 LEU B N 1
ATOM 864 C CA . LEU B 1 49 ? -6.258 -11.617 -8.648 1 98.06 49 LEU B CA 1
ATOM 865 C C . LEU B 1 49 ? -7.277 -10.539 -8.312 1 98.06 49 LEU B C 1
ATOM 867 O O . LEU B 1 49 ? -7.945 -10.609 -7.273 1 98.06 49 LEU B O 1
ATOM 871 N N . LEU B 1 50 ? -7.379 -9.523 -9.016 1 97.44 50 LEU B N 1
ATOM 872 C CA . LEU B 1 50 ? -8.336 -8.422 -9.031 1 97.44 50 LEU B CA 1
ATOM 873 C C . LEU B 1 50 ? -8.781 -8.102 -10.453 1 97.44 50 LEU B C 1
ATOM 875 O O . LEU B 1 50 ? -7.992 -8.211 -11.391 1 97.44 50 LEU B O 1
ATOM 879 N N . SER B 1 51 ? -10.016 -7.77 -10.547 1 98.38 51 SER B N 1
ATOM 880 C CA . SER B 1 51 ? -10.445 -7.316 -11.867 1 98.38 51 SER B CA 1
ATOM 881 C C . SER B 1 51 ? -10.422 -5.793 -11.953 1 98.38 51 SER B C 1
ATOM 883 O O . SER B 1 51 ? -10.492 -5.105 -10.938 1 98.38 51 SER B O 1
ATOM 885 N N . GLU B 1 52 ? -10.289 -5.344 -13.195 1 98.25 52 GLU B N 1
ATOM 886 C CA . GLU B 1 52 ? -10.375 -3.9 -13.398 1 98.25 52 GLU B CA 1
ATOM 887 C C . GLU B 1 52 ? -11.688 -3.344 -12.867 1 98.25 52 GLU B C 1
ATOM 889 O O . GLU B 1 52 ? -11.727 -2.256 -12.289 1 98.25 52 GLU B O 1
ATOM 894 N N . GLN B 1 53 ? -12.781 -4.082 -13.055 1 98.31 53 GLN B N 1
ATOM 895 C CA . GLN B 1 53 ? -14.086 -3.658 -12.562 1 98.31 53 GLN B CA 1
ATOM 896 C C . GLN B 1 53 ? -14.094 -3.525 -11.039 1 98.31 53 GLN B C 1
ATOM 898 O O . GLN B 1 53 ? -14.68 -2.59 -10.5 1 98.31 53 GLN B O 1
ATOM 903 N N . GLU B 1 54 ? -13.484 -4.438 -10.359 1 97.75 54 GLU B N 1
ATOM 904 C CA . GLU B 1 54 ? -13.352 -4.352 -8.906 1 97.75 54 GLU B CA 1
ATOM 905 C C . GLU B 1 54 ? -12.578 -3.104 -8.492 1 97.75 54 GLU B C 1
ATOM 907 O O . GLU B 1 54 ? -12.977 -2.404 -7.559 1 97.75 54 GLU B O 1
ATOM 912 N N . VAL B 1 55 ? -11.523 -2.816 -9.188 1 98.06 55 VAL B N 1
ATOM 913 C CA . VAL B 1 55 ? -10.719 -1.639 -8.891 1 98.06 55 VAL B CA 1
ATOM 914 C C . VAL B 1 55 ? -11.555 -0.375 -9.086 1 98.06 55 VAL B C 1
ATOM 916 O O . VAL B 1 55 ? -11.555 0.515 -8.227 1 98.06 55 VAL B O 1
ATOM 919 N N . VAL B 1 56 ? -12.273 -0.253 -10.148 1 98.06 56 VAL B N 1
ATOM 920 C CA . VAL B 1 56 ? -13.094 0.918 -10.445 1 98.06 56 VAL B CA 1
ATOM 921 C C . VAL B 1 56 ? -14.172 1.072 -9.375 1 98.06 56 VAL B C 1
ATOM 923 O O . VAL B 1 56 ? -14.453 2.186 -8.93 1 98.06 56 VAL B O 1
ATOM 926 N N . HIS B 1 57 ? -14.734 -0.02 -8.914 1 96.31 57 HIS B N 1
ATOM 927 C CA . HIS B 1 57 ? -15.734 0.031 -7.852 1 96.31 57 HIS B CA 1
ATOM 928 C C . HIS B 1 57 ? -15.125 0.551 -6.551 1 96.31 57 HIS B C 1
ATOM 930 O O . HIS B 1 57 ? -15.75 1.347 -5.848 1 96.31 57 HIS B O 1
ATOM 936 N N . MET B 1 58 ? -13.953 0.083 -6.254 1 95.5 58 MET B N 1
ATOM 937 C CA . MET B 1 58 ? -13.242 0.596 -5.086 1 95.5 58 MET B CA 1
ATOM 938 C C . MET B 1 58 ? -13.008 2.1 -5.207 1 95.5 58 MET B C 1
ATOM 940 O O . MET B 1 58 ? -13.234 2.842 -4.25 1 95.5 58 MET B O 1
ATOM 944 N N . LEU B 1 59 ? -12.562 2.57 -6.355 1 96.31 59 LEU B N 1
ATOM 945 C CA . LEU B 1 59 ? -12.266 3.982 -6.574 1 96.31 59 LEU B CA 1
ATOM 946 C C . LEU B 1 59 ? -13.523 4.828 -6.441 1 96.31 59 LEU B C 1
ATOM 948 O O . LEU B 1 59 ? -13.469 5.965 -5.961 1 96.31 59 LEU B O 1
ATOM 952 N N . ASP B 1 60 ? -14.68 4.305 -6.809 1 94.88 60 ASP B N 1
ATOM 953 C CA . ASP B 1 60 ? -15.9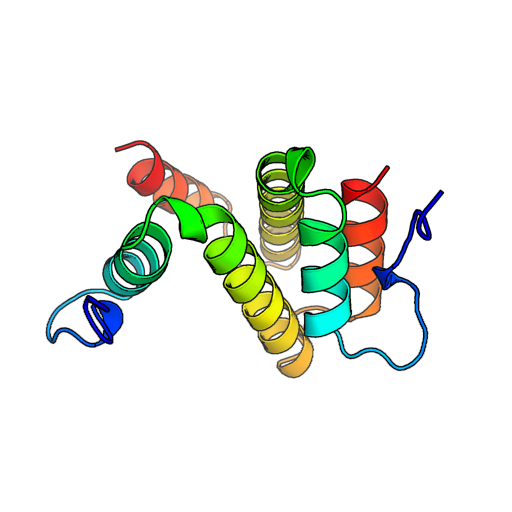53 5 -6.629 1 94.88 60 ASP B CA 1
ATOM 954 C C . ASP B 1 60 ? -16.219 5.277 -5.152 1 94.88 60 ASP B C 1
ATOM 956 O O . ASP B 1 60 ? -16.781 6.32 -4.805 1 94.88 60 ASP B O 1
ATOM 960 N N . GLN B 1 61 ? -15.852 4.434 -4.25 1 91.62 61 GLN B N 1
ATOM 961 C CA . GLN B 1 61 ? -16.062 4.586 -2.812 1 91.62 61 GLN B CA 1
ATOM 962 C C . GLN B 1 61 ? -15.047 5.547 -2.207 1 91.62 61 GLN B C 1
ATOM 964 O O . GLN B 1 61 ? -15.328 6.211 -1.21 1 91.62 61 GLN B O 1
ATOM 969 N N . VAL B 1 62 ? -13.836 5.668 -2.764 1 91.56 62 VAL B N 1
ATOM 970 C CA . VAL B 1 62 ? -12.766 6.531 -2.281 1 91.56 62 VAL B CA 1
ATOM 971 C C . VAL B 1 62 ? -13.094 7.988 -2.6 1 91.56 62 VAL B C 1
ATOM 973 O O . VAL B 1 62 ? -12.805 8.883 -1.806 1 91.56 62 VAL B O 1
ATOM 976 N N . VAL B 1 63 ? -13.68 8.32 -3.689 1 90.19 63 VAL B N 1
ATOM 977 C CA . VAL B 1 63 ? -13.938 9.688 -4.133 1 90.19 63 VAL B CA 1
ATOM 978 C C . VAL B 1 63 ? -15.297 10.148 -3.615 1 90.19 63 VAL B C 1
ATOM 980 O O . VAL B 1 63 ? -15.609 11.344 -3.65 1 90.19 63 VAL B O 1
ATOM 983 N N . ASP B 1 64 ? -16.031 9.258 -3.021 1 76.12 64 ASP B N 1
ATOM 984 C CA . ASP B 1 64 ? -17.328 9.664 -2.516 1 76.12 64 ASP B CA 1
ATOM 985 C C . ASP B 1 64 ? -17.203 10.406 -1.187 1 76.12 64 ASP B C 1
ATOM 987 O O . ASP B 1 64 ? -16.281 10.141 -0.411 1 76.12 64 ASP B O 1
#

Sequence (128 aa):
MPTQNPHRTAGLCTSSKVYSALTELKHLEGHRSAKFLALLAESLVRKGLLSEQEVVHMLDQVVDMPTQNPHRTAGLCTSSKVYSALTELKHLEGHRSAKFLALLAESLVRKGLLSEQEVVHMLDQVVD

Organism: NCBI:txid76758

Foldseek 3Di:
DPPPQQLPDPPDDPVRSLVCVLPVPPVCNVVSVVVVVVVVVVVCCVVVNDPPVRVVVVVVVVVD/DPDQQQLVDPPDDNVVSLVCNLPVPVVCNVVSVVVVVVVVVVVCCVVVNDPPVRVVVVVVVVVD

pLDDT: mean 91.89, std 11.86, range [37.97, 98.75]

Radius of gyration: 15.18 Å; Cα contacts (8 Å, |Δi|>4): 109; chains: 2; bounding box: 43×32×38 Å